Protein AF-0000000084585691 (afdb_homodimer)

pLDDT: mean 88.02, std 10.92, range [39.03, 95.69]

Organism: NCBI:txid361277

Nearest PDB structures (foldseek):
  3pm7-assembly1_B  TM=9.242E-01  e=4.529E-08  Enterococcus faecalis
  2ltd-assembly1_B  TM=8.942E-01  e=3.295E-07  Lactococcus lactis subsp. lactis Il1403
  3pm7-assembly1_A  TM=9.164E-01  e=8.164E-07  Enterococcus faecalis
  4g06-assembly1_B  TM=8.990E-01  e=9.145E-07  Streptococcus pneumoniae
  2ltt-assembly1_B  TM=8.249E-01  e=3.295E-07  Lactococcus lactis subsp. lactis Il1403

InterPro domains:
  IPR003173 Transcriptional coactivator p15 (PC4), C-terminal [PF02229] (19-66)
  IPR017154 PC4-like [PIRSF037246] (1-71)

Radius of gyration: 15.06 Å; Cα contacts (8 Å, |Δi|>4): 291; chains: 2; bounding box: 37×36×33 Å

Sequence (144 aa):
MAELSYEIVKELGVLSVSPKGWQKELNLISWNGREPKYDIRDWAPDHEKMGKGITLSAEEVSALRNLLQEQDMAELSYEIVKELGVLSVSPKGWQKELNLISWNGREPKYDIRDWAPDHEKMGKGITLSAEEVSALRNLLQEQD

Solvent-accessible surface area (backbone atoms only — not comparable to full-atom values): 7921 Å² total; per-residue (Å²): 125,85,74,86,42,74,41,80,75,40,83,70,44,74,38,46,72,44,95,89,43,31,33,30,29,39,28,29,34,16,56,68,82,41,78,64,28,39,27,42,34,31,25,37,74,77,66,76,41,76,56,66,35,40,76,36,50,75,66,30,49,51,40,44,52,53,49,55,56,62,72,100,124,85,75,86,42,73,42,82,76,41,82,70,45,74,40,46,71,45,96,89,42,31,31,29,30,38,28,28,33,16,57,68,81,40,80,64,28,40,28,42,32,31,24,35,72,77,66,76,42,76,55,67,36,40,78,35,50,75,66,30,48,51,40,43,51,54,48,55,56,63,74,98

Structure (mmCIF, N/CA/C/O backbone):
data_AF-0000000084585691-model_v1
#
loop_
_entity.id
_entity.type
_entity.pdbx_description
1 polymer 'Seryl-tRNA synthetase'
#
loop_
_atom_site.group_PDB
_atom_site.id
_atom_site.type_symbol
_atom_site.label_atom_id
_atom_site.label_alt_id
_atom_site.label_comp_id
_atom_site.label_asym_id
_atom_site.label_entity_id
_atom_site.label_seq_id
_atom_site.pdbx_PDB_ins_code
_atom_site.Cartn_x
_atom_site.Cartn_y
_atom_site.Cartn_z
_atom_site.occupancy
_atom_site.B_iso_or_equiv
_atom_site.auth_seq_id
_atom_site.auth_comp_id
_atom_site.auth_asym_id
_atom_site.auth_atom_id
_atom_site.pdbx_PDB_model_num
ATOM 1 N N . MET A 1 1 ? -6.855 20.297 -17.094 1 39.5 1 MET A N 1
ATOM 2 C CA . MET A 1 1 ? -6.285 19.156 -16.375 1 39.5 1 MET A CA 1
ATOM 3 C C . MET A 1 1 ? -7.234 18.656 -15.297 1 39.5 1 MET A C 1
ATOM 5 O O . MET A 1 1 ? -7.809 19.453 -14.555 1 39.5 1 MET A O 1
ATOM 9 N N . ALA A 1 2 ? -8.023 17.828 -15.352 1 47.38 2 ALA A N 1
ATOM 10 C CA . ALA A 1 2 ? -9.133 17.547 -14.445 1 47.38 2 ALA A CA 1
ATOM 11 C C . ALA A 1 2 ? -8.641 17.391 -13.008 1 47.38 2 ALA A C 1
ATOM 13 O O . ALA A 1 2 ? -7.59 16.781 -12.773 1 47.38 2 ALA A O 1
ATOM 14 N N . GLU A 1 3 ? -8.617 18.281 -12.094 1 58.53 3 GLU A N 1
ATOM 15 C CA . GLU A 1 3 ? -8.078 18.422 -10.742 1 58.53 3 GLU A CA 1
ATOM 16 C C . GLU A 1 3 ? -8.438 17.203 -9.875 1 58.53 3 GLU A C 1
ATOM 18 O O . GLU A 1 3 ? -9.617 16.891 -9.719 1 58.53 3 GLU A O 1
ATOM 23 N N . LEU A 1 4 ? -7.629 16.078 -9.945 1 67 4 LEU A N 1
ATOM 24 C CA . LEU A 1 4 ? -7.848 14.945 -9.055 1 67 4 LEU A CA 1
ATOM 25 C C . LEU A 1 4 ? -8.234 15.422 -7.66 1 67 4 LEU A C 1
ATOM 27 O O . LEU A 1 4 ? -7.492 16.172 -7.027 1 67 4 LEU A O 1
ATOM 31 N N . SER A 1 5 ? -9.555 15.383 -7.371 1 84.94 5 SER A N 1
ATOM 32 C CA . SER A 1 5 ? -10.055 15.773 -6.059 1 84.94 5 SER A CA 1
ATOM 33 C C . SER A 1 5 ? -10.094 14.586 -5.102 1 84.94 5 SER A C 1
ATOM 35 O O . SER A 1 5 ? -10.57 13.516 -5.461 1 84.94 5 SER A O 1
ATOM 37 N N . TYR A 1 6 ? -9.328 14.711 -4.051 1 87.12 6 TYR A N 1
ATOM 38 C CA . TYR A 1 6 ? -9.391 13.664 -3.039 1 87.12 6 TYR A CA 1
ATOM 39 C C . TYR A 1 6 ? -9.922 14.211 -1.719 1 87.12 6 TYR A C 1
ATOM 41 O O . TYR A 1 6 ? -9.695 15.383 -1.387 1 87.12 6 TYR A O 1
ATOM 49 N N . GLU A 1 7 ? -10.742 13.375 -1.065 1 89.81 7 GLU A N 1
ATOM 50 C CA . GLU A 1 7 ? -11.258 13.688 0.266 1 89.81 7 GLU A CA 1
ATOM 51 C C . GLU A 1 7 ? -10.945 12.562 1.25 1 89.81 7 GLU A C 1
ATOM 53 O O . GLU A 1 7 ? -11.281 11.398 1 1 89.81 7 GLU A O 1
ATOM 58 N N . ILE A 1 8 ? -10.266 12.945 2.273 1 90.31 8 ILE A N 1
ATOM 59 C CA . ILE A 1 8 ? -10.023 11.969 3.328 1 90.31 8 ILE A CA 1
ATOM 60 C C . ILE A 1 8 ? -11.289 11.789 4.164 1 90.31 8 ILE A C 1
ATOM 62 O O . ILE A 1 8 ? -11.695 12.703 4.887 1 90.31 8 ILE A O 1
ATOM 66 N N . VAL A 1 9 ? -11.844 10.641 4.086 1 92.69 9 VAL A N 1
ATOM 67 C CA . VAL A 1 9 ? -13.117 10.367 4.75 1 92.69 9 VAL A CA 1
ATOM 68 C C . VAL A 1 9 ? -12.859 9.945 6.195 1 92.69 9 VAL A C 1
ATOM 70 O 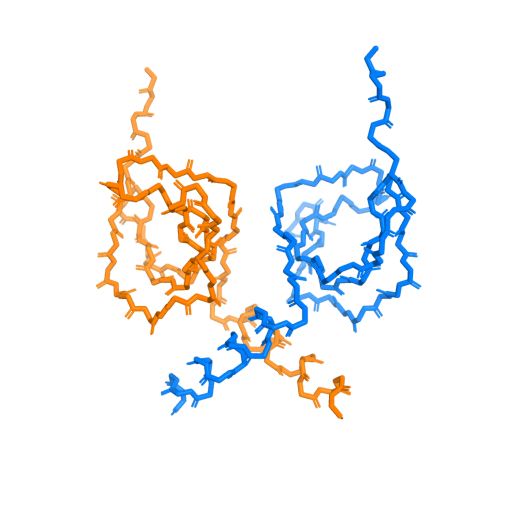O . VAL A 1 9 ? -13.594 10.336 7.105 1 92.69 9 VAL A O 1
ATOM 73 N N . LYS A 1 10 ? -11.891 9.078 6.367 1 93.31 10 LYS A N 1
ATOM 74 C CA . LYS A 1 10 ? -11.555 8.555 7.691 1 93.31 10 LYS A CA 1
ATOM 75 C C . LYS A 1 10 ? -10.062 8.273 7.809 1 93.31 10 LYS A C 1
ATOM 77 O O . LYS A 1 10 ? -9.477 7.617 6.941 1 93.31 10 LYS A O 1
ATOM 82 N N . GLU A 1 11 ? -9.469 8.812 8.906 1 92.44 11 GLU A N 1
ATOM 83 C CA . GLU A 1 11 ? -8.078 8.5 9.203 1 92.44 11 GLU A CA 1
ATOM 84 C C . GLU A 1 11 ? -7.957 7.277 10.102 1 92.44 11 GLU A C 1
ATOM 86 O O . GLU A 1 11 ? -8.352 7.32 11.273 1 92.44 11 GLU A O 1
ATOM 91 N N . LEU A 1 12 ? -7.438 6.285 9.516 1 92.62 12 LEU A N 1
ATOM 92 C CA . LEU A 1 12 ? -7.34 5.059 10.305 1 92.62 12 LEU A CA 1
ATOM 93 C C . LEU A 1 12 ? -6.102 5.086 11.195 1 92.62 12 LEU A C 1
ATOM 95 O O . LEU A 1 12 ? -6.164 4.688 12.359 1 92.62 12 LEU A O 1
ATOM 99 N N . GLY A 1 13 ? -4.961 5.531 10.594 1 94.06 13 GLY A N 1
ATOM 100 C CA . GLY A 1 13 ? -3.781 5.625 11.438 1 94.06 13 GLY A CA 1
ATOM 101 C C . GLY A 1 13 ? -2.506 5.891 10.664 1 94.06 13 GLY A C 1
ATOM 102 O O . GLY A 1 13 ? -2.504 5.844 9.43 1 94.06 13 GLY A O 1
ATOM 103 N N . VAL A 1 14 ? -1.474 6.246 11.461 1 94.44 14 VAL A N 1
ATOM 104 C CA . VAL A 1 14 ? -0.161 6.539 10.898 1 94.44 14 VAL A CA 1
ATOM 105 C C . VAL A 1 14 ? 0.729 5.301 10.984 1 94.44 14 VAL A C 1
ATOM 107 O O . VAL A 1 14 ? 0.832 4.676 12.039 1 94.44 14 VAL A O 1
ATOM 110 N N . LEU A 1 15 ? 1.274 4.949 9.852 1 95.44 15 LEU A N 1
ATOM 111 C CA . LEU A 1 15 ? 2.131 3.768 9.828 1 95.44 15 LEU A CA 1
ATOM 112 C C . LEU A 1 15 ? 3.564 4.129 10.203 1 95.44 15 LEU A C 1
ATOM 114 O O . LEU A 1 15 ? 4.242 3.361 10.891 1 95.44 15 LEU A O 1
ATOM 118 N N . SER A 1 16 ? 4.027 5.277 9.648 1 94.38 16 SER A N 1
ATOM 119 C CA . SER A 1 16 ? 5.391 5.707 9.938 1 94.38 16 SER A CA 1
ATOM 120 C C . SER A 1 16 ? 5.578 7.191 9.648 1 94.38 16 SER A C 1
ATOM 122 O O . SER A 1 16 ? 4.777 7.793 8.93 1 94.38 16 SER A O 1
ATOM 124 N N . VAL A 1 17 ? 6.59 7.75 10.281 1 93.38 17 VAL A N 1
ATOM 125 C CA . VAL A 1 17 ? 6.957 9.148 10.07 1 93.38 17 VAL A CA 1
ATOM 126 C C . VAL A 1 17 ? 8.43 9.234 9.664 1 93.38 17 VAL A C 1
ATOM 128 O O . VAL A 1 17 ? 9.305 8.719 10.359 1 93.38 17 VAL A O 1
ATOM 131 N N . SER A 1 18 ? 8.625 9.812 8.492 1 89.75 18 SER A N 1
ATOM 132 C CA . SER A 1 18 ? 9.992 9.938 8.008 1 89.75 18 SER A CA 1
ATOM 133 C C . SER A 1 18 ? 10.719 11.094 8.688 1 89.75 18 SER A C 1
ATOM 135 O O . SER A 1 18 ? 10.086 11.969 9.281 1 89.75 18 SER A O 1
ATOM 137 N N . PRO A 1 19 ? 12 11 8.562 1 90.5 19 PRO A N 1
ATOM 138 C CA . PRO A 1 19 ? 12.766 12.094 9.164 1 90.5 19 PRO A CA 1
ATOM 139 C C . PRO A 1 19 ? 12.43 13.453 8.562 1 90.5 19 PRO A C 1
ATOM 141 O O . PRO A 1 19 ? 12.586 14.484 9.227 1 90.5 19 PRO A O 1
ATOM 144 N N . LYS A 1 20 ? 11.961 13.562 7.344 1 87.94 20 LYS A N 1
ATOM 145 C CA . LYS A 1 20 ? 11.617 14.805 6.664 1 87.94 20 LYS A CA 1
ATOM 146 C C . LYS A 1 20 ? 10.227 15.273 7.055 1 87.94 20 LYS A C 1
ATOM 148 O O . LYS A 1 20 ? 9.773 16.328 6.605 1 87.94 20 LYS A O 1
ATOM 153 N N . GLY A 1 21 ? 9.617 14.5 7.902 1 90.62 21 GLY A N 1
ATOM 154 C CA . GLY A 1 21 ? 8.297 14.875 8.391 1 90.62 21 GLY A CA 1
ATOM 155 C C . GLY A 1 21 ? 7.164 14.234 7.617 1 90.62 21 GLY A C 1
ATOM 156 O O . GLY A 1 21 ? 5.992 14.516 7.871 1 90.62 21 GLY A O 1
ATOM 157 N N . TRP A 1 22 ? 7.504 13.445 6.68 1 92.12 22 TRP A N 1
ATOM 158 C CA . TRP A 1 22 ? 6.477 12.758 5.906 1 92.12 22 TRP A CA 1
ATOM 159 C C . TRP A 1 22 ? 5.867 11.609 6.707 1 92.12 22 TRP A C 1
ATOM 161 O O . TRP A 1 22 ? 6.582 10.875 7.395 1 92.12 22 TRP A O 1
ATOM 171 N N . GLN A 1 23 ? 4.516 11.602 6.562 1 93.44 23 GLN A N 1
ATOM 172 C CA . GLN A 1 23 ? 3.812 10.539 7.285 1 93.44 23 GLN A CA 1
ATOM 173 C C . GLN A 1 23 ? 3.182 9.547 6.316 1 93.44 23 GLN A C 1
ATOM 175 O O . GLN A 1 23 ? 2.52 9.938 5.355 1 93.44 23 GLN A O 1
ATOM 180 N N . LYS A 1 24 ? 3.553 8.328 6.52 1 94.44 24 LYS A N 1
ATOM 181 C CA . LYS A 1 24 ? 2.818 7.27 5.828 1 94.44 24 LYS A CA 1
ATOM 182 C C . LYS A 1 24 ? 1.573 6.863 6.613 1 94.44 24 LYS A C 1
ATOM 184 O O . LYS A 1 24 ? 1.67 6.461 7.777 1 94.44 24 LYS A O 1
ATOM 189 N N . GLU A 1 25 ? 0.43 6.949 5.906 1 95.5 25 GLU A N 1
ATOM 190 C CA . GLU A 1 25 ? -0.81 6.77 6.656 1 95.5 25 GLU A CA 1
ATOM 191 C C . GLU A 1 25 ? -1.748 5.797 5.945 1 95.5 25 GLU A C 1
ATOM 193 O O . GLU A 1 25 ? -1.679 5.641 4.727 1 95.5 25 GLU A O 1
ATOM 198 N N . LEU A 1 26 ? -2.512 5.137 6.691 1 95.69 26 LEU A N 1
ATOM 199 C CA . LEU A 1 26 ? -3.668 4.395 6.207 1 95.69 26 LEU A CA 1
ATOM 200 C C . LEU A 1 26 ? -4.957 5.176 6.438 1 95.69 26 LEU A C 1
ATOM 202 O O . LEU A 1 26 ? -5.266 5.551 7.57 1 95.69 26 LEU A O 1
ATOM 206 N N . ASN A 1 27 ? -5.625 5.543 5.336 1 94.81 27 ASN A N 1
ATOM 207 C CA . ASN A 1 27 ? -6.867 6.309 5.43 1 94.81 27 ASN A CA 1
ATOM 208 C C . ASN A 1 27 ? -7.922 5.781 4.461 1 94.81 27 ASN A C 1
ATOM 210 O O . ASN A 1 27 ? -7.605 5.027 3.539 1 94.81 27 ASN A O 1
ATOM 214 N N . LEU A 1 28 ? -9.117 6.121 4.805 1 94.5 28 LEU A N 1
ATOM 215 C CA . LEU A 1 28 ? -10.188 5.969 3.822 1 94.5 28 LEU A CA 1
ATOM 216 C C . LEU A 1 28 ? -10.344 7.242 2.994 1 94.5 28 LEU A C 1
ATOM 218 O O . LEU A 1 28 ? -10.664 8.305 3.533 1 94.5 28 LEU A O 1
ATOM 222 N N . ILE A 1 29 ? -10.031 7.141 1.717 1 92.44 29 ILE A N 1
ATOM 223 C CA . ILE A 1 29 ? -10.008 8.336 0.88 1 92.44 29 ILE A CA 1
ATOM 224 C C . ILE A 1 29 ? -10.992 8.172 -0.279 1 92.44 29 ILE A C 1
ATOM 226 O O . ILE A 1 29 ? -11.062 7.105 -0.891 1 92.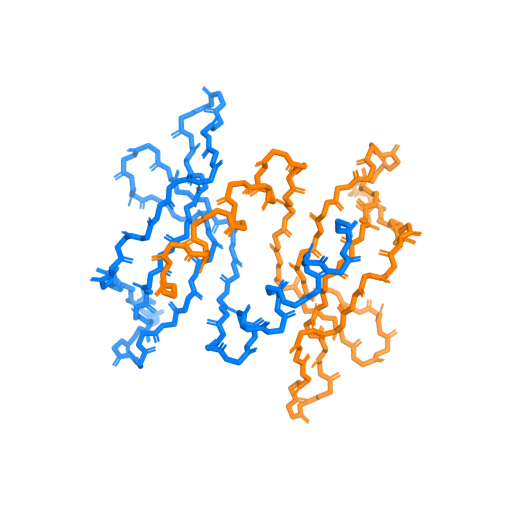44 29 ILE A O 1
ATOM 230 N N . SER A 1 30 ? -11.75 9.195 -0.485 1 93.5 30 SER A N 1
ATOM 231 C CA . SER A 1 30 ? -12.625 9.273 -1.654 1 93.5 30 SER A CA 1
ATOM 232 C C . SER A 1 30 ? -11.969 10.07 -2.775 1 93.5 30 SER A C 1
ATOM 234 O O . SER A 1 30 ? -11.625 11.242 -2.592 1 93.5 30 SER A O 1
ATOM 236 N N . TRP A 1 31 ? -11.781 9.398 -3.939 1 89.12 31 TRP A N 1
ATOM 237 C CA . TRP A 1 31 ? -11.164 10.023 -5.102 1 89.12 31 TRP A CA 1
ATOM 238 C C . TRP A 1 31 ? -12.219 10.469 -6.109 1 89.12 31 TRP A C 1
ATOM 240 O O . TRP A 1 31 ? -12.984 9.641 -6.621 1 89.12 31 TRP A O 1
ATOM 250 N N . ASN A 1 32 ? -12.242 11.781 -6.383 1 90.81 32 ASN A N 1
ATOM 251 C CA . ASN A 1 32 ? -13.172 12.344 -7.352 1 90.81 32 ASN A CA 1
ATOM 252 C C . ASN A 1 32 ? -14.617 12.047 -6.973 1 90.81 32 ASN A C 1
ATOM 254 O O . ASN A 1 32 ? -15.445 11.75 -7.836 1 90.81 32 ASN A O 1
ATOM 258 N N . GLY A 1 33 ? -14.836 12.039 -5.66 1 88.88 33 GLY A N 1
ATOM 259 C CA . GLY A 1 33 ? -16.188 11.859 -5.168 1 88.88 33 GLY A CA 1
ATOM 260 C C . GLY A 1 33 ? -16.688 10.422 -5.273 1 88.88 33 GLY A C 1
ATOM 261 O O . GLY A 1 33 ? -17.891 10.172 -5.219 1 88.88 33 GLY A O 1
ATOM 262 N N . ARG A 1 34 ? -15.781 9.508 -5.52 1 90.31 34 ARG A N 1
ATOM 263 C CA . ARG A 1 34 ? -16.141 8.102 -5.629 1 90.31 34 ARG A CA 1
ATOM 264 C C . ARG A 1 34 ? -16.188 7.434 -4.254 1 90.31 34 ARG A C 1
ATOM 266 O O . ARG A 1 34 ? -16.047 8.109 -3.232 1 90.31 34 ARG A O 1
ATOM 273 N N . GLU A 1 35 ? -16.625 6.266 -4.281 1 92.69 35 GLU A N 1
ATOM 274 C CA . GLU A 1 35 ? -16.703 5.52 -3.031 1 92.69 35 GLU A CA 1
ATOM 275 C C . GLU A 1 35 ? -15.352 5.477 -2.332 1 92.69 35 GLU A C 1
ATOM 277 O O . GLU A 1 35 ? -14.328 5.211 -2.967 1 92.69 35 GLU A O 1
ATOM 282 N N . PRO A 1 36 ? -15.367 5.82 -1.033 1 94 36 PRO A N 1
ATOM 283 C CA . PRO A 1 36 ? -14.102 5.793 -0.291 1 94 36 PRO A CA 1
ATOM 284 C C . PRO A 1 36 ? -13.438 4.418 -0.3 1 94 36 PRO A C 1
ATOM 286 O O . PRO A 1 36 ? -14.125 3.396 -0.238 1 94 36 PRO A O 1
ATOM 289 N N . LYS A 1 37 ? -12.141 4.414 -0.476 1 94.12 37 LYS A N 1
ATOM 290 C CA . LYS A 1 37 ? -11.336 3.201 -0.437 1 94.12 37 LYS A CA 1
ATOM 291 C C . LYS A 1 37 ? -10.18 3.34 0.556 1 94.12 37 LYS A C 1
ATOM 293 O O . LYS A 1 37 ? -9.844 4.449 0.975 1 94.12 37 LYS A O 1
ATOM 298 N N . TYR A 1 38 ? -9.711 2.223 0.879 1 95.44 38 TYR A N 1
ATOM 299 C CA . TYR A 1 38 ? -8.516 2.254 1.714 1 95.44 38 TYR A CA 1
ATOM 300 C C . TYR A 1 38 ? -7.316 2.766 0.928 1 95.44 38 TYR A C 1
ATOM 302 O O . TYR A 1 38 ? -7.141 2.422 -0.243 1 95.44 38 TYR A O 1
ATOM 310 N N . ASP A 1 39 ? -6.598 3.635 1.583 1 95 39 ASP A N 1
ATOM 311 C CA . ASP A 1 39 ? -5.449 4.242 0.916 1 95 39 ASP A CA 1
ATOM 312 C C . ASP A 1 39 ? -4.234 4.277 1.838 1 95 39 ASP A C 1
ATOM 314 O O . ASP A 1 39 ? -4.348 4.629 3.014 1 95 39 ASP A O 1
ATOM 318 N N . ILE A 1 40 ? -3.217 3.703 1.359 1 95.31 40 ILE A N 1
ATOM 319 C CA . ILE A 1 40 ? -1.936 3.838 2.047 1 95.31 40 ILE A CA 1
ATOM 320 C C . ILE A 1 40 ? -1.03 4.789 1.269 1 95.31 40 ILE A C 1
ATOM 322 O O . ILE A 1 40 ? -0.721 4.547 0.099 1 95.31 40 ILE A O 1
ATOM 326 N N . ARG A 1 41 ? -0.591 5.914 1.946 1 94.25 41 ARG A N 1
ATOM 327 C CA . ARG A 1 41 ? 0.117 6.938 1.18 1 94.25 41 ARG A CA 1
ATOM 328 C C . ARG A 1 41 ? 0.994 7.793 2.088 1 94.25 41 ARG A C 1
ATOM 330 O O . ARG A 1 41 ? 0.699 7.953 3.273 1 94.25 41 ARG A O 1
ATOM 337 N N . ASP A 1 42 ? 2.059 8.289 1.457 1 93.38 42 ASP A N 1
ATOM 338 C CA . ASP A 1 42 ? 2.916 9.242 2.152 1 93.38 42 ASP A CA 1
ATOM 339 C C . ASP A 1 42 ? 2.348 10.656 2.061 1 93.38 42 ASP A C 1
ATOM 341 O O . ASP A 1 42 ? 1.995 11.125 0.975 1 93.38 42 ASP A O 1
ATOM 345 N N . TRP A 1 43 ? 2.281 11.219 3.166 1 92 43 TRP A N 1
ATOM 346 C CA . TRP A 1 43 ? 1.771 12.586 3.242 1 92 43 TRP A CA 1
ATOM 347 C C . TRP A 1 43 ? 2.836 13.531 3.777 1 92 43 TRP A C 1
ATOM 349 O O . TRP A 1 43 ? 3.562 13.195 4.715 1 92 43 TRP A O 1
ATOM 359 N N . ALA A 1 44 ? 2.844 14.656 3.154 1 90.12 44 ALA A N 1
ATOM 360 C CA . ALA A 1 44 ? 3.756 15.688 3.648 1 90.12 44 ALA A CA 1
ATOM 361 C C . ALA A 1 44 ? 3.281 16.25 4.988 1 90.12 44 ALA A C 1
ATOM 363 O O . ALA A 1 44 ? 2.105 16.125 5.34 1 90.12 44 ALA A O 1
ATOM 364 N N . PRO A 1 45 ? 4.254 16.703 5.836 1 84.56 45 PRO A N 1
ATOM 365 C CA . PRO A 1 45 ? 3.916 17.219 7.168 1 84.56 45 PRO A CA 1
ATOM 366 C C . PRO A 1 45 ? 2.74 18.188 7.148 1 84.56 45 PRO A C 1
ATOM 368 O O . PRO A 1 45 ? 1.963 18.25 8.102 1 84.56 45 PRO A O 1
ATOM 371 N N . ASP A 1 46 ? 2.482 18.922 6.141 1 79.19 46 ASP A N 1
ATOM 372 C CA . ASP A 1 46 ? 1.357 19.859 6.094 1 79.19 46 ASP A CA 1
ATOM 373 C C . ASP A 1 46 ? 0.208 19.281 5.266 1 79.19 46 ASP A C 1
ATOM 375 O O . ASP A 1 46 ? -0.781 19.969 5.008 1 79.19 46 ASP A O 1
ATOM 379 N N . HIS A 1 47 ? 0.217 17.969 5.113 1 73.62 47 HIS A N 1
ATOM 380 C CA . HIS A 1 47 ? -0.774 17.25 4.316 1 73.62 47 HIS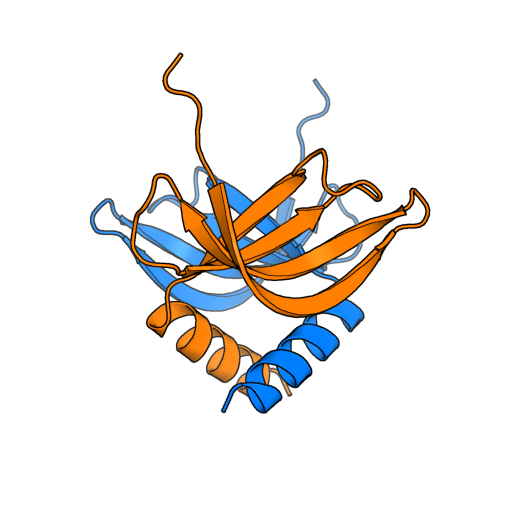 A CA 1
ATOM 381 C C . HIS A 1 47 ? -1.073 17.984 3.018 1 73.62 47 HIS A C 1
ATOM 383 O O . HIS A 1 47 ? -2.156 17.828 2.447 1 73.62 47 HIS A O 1
ATOM 389 N N . GLU A 1 48 ? -0.115 18.766 2.664 1 75.62 48 GLU A N 1
ATOM 390 C CA . GLU A 1 48 ? -0.331 19.562 1.455 1 75.62 48 GLU A CA 1
ATOM 391 C C . GLU A 1 48 ? -0.003 18.75 0.202 1 75.62 48 GLU A C 1
ATOM 393 O O . GLU A 1 48 ? -0.539 19.031 -0.875 1 75.62 48 GLU A O 1
ATOM 398 N N . LYS A 1 49 ? 0.856 17.812 0.449 1 82.25 49 LYS A N 1
ATOM 399 C CA . LYS A 1 49 ? 1.291 17.031 -0.706 1 82.25 49 LYS A CA 1
ATOM 400 C C . LYS A 1 49 ? 1.148 15.531 -0.443 1 82.25 49 LYS A C 1
ATOM 402 O O . LYS A 1 49 ? 1.259 15.086 0.7 1 82.25 49 LYS A O 1
ATOM 407 N N . MET A 1 50 ? 0.733 14.898 -1.509 1 85.56 50 MET A N 1
ATOM 408 C CA . MET A 1 50 ? 0.653 13.445 -1.421 1 85.56 50 MET A CA 1
ATOM 409 C C . MET A 1 50 ? 1.765 12.789 -2.232 1 85.56 50 MET A C 1
ATOM 411 O O . MET A 1 50 ? 2.082 13.242 -3.336 1 85.56 50 MET A O 1
ATOM 415 N N . GLY A 1 51 ? 2.369 11.969 -1.492 1 87 51 GLY A N 1
ATOM 416 C CA . GLY A 1 51 ? 3.387 11.203 -2.191 1 87 51 GLY A CA 1
ATOM 417 C C . GLY A 1 51 ? 2.85 9.93 -2.826 1 87 51 GLY A C 1
ATOM 418 O O . GLY A 1 51 ? 1.694 9.883 -3.254 1 87 51 GLY A O 1
ATOM 419 N N . LYS A 1 52 ? 3.73 9.008 -3.027 1 84.12 52 LYS A N 1
ATOM 420 C CA . LYS A 1 52 ? 3.34 7.734 -3.623 1 84.12 52 LYS A CA 1
ATOM 421 C C . LYS A 1 52 ? 2.465 6.93 -2.668 1 84.12 52 LYS A C 1
ATOM 423 O O . LYS A 1 52 ? 2.656 6.977 -1.452 1 84.12 52 LYS A O 1
ATOM 428 N N . GLY A 1 53 ? 1.497 6.285 -3.236 1 92.38 53 GLY A N 1
ATOM 429 C CA . GLY A 1 53 ? 0.614 5.453 -2.432 1 92.38 53 GLY A CA 1
ATOM 430 C C . GLY A 1 53 ? -0.183 4.461 -3.254 1 92.38 53 GLY A C 1
ATOM 431 O O . GLY A 1 53 ? 0.046 4.316 -4.457 1 92.38 53 GLY A O 1
ATOM 432 N N . ILE A 1 54 ? -0.991 3.764 -2.523 1 93.06 54 ILE A N 1
ATOM 433 C CA . ILE A 1 54 ? -1.823 2.768 -3.189 1 93.06 54 ILE A CA 1
ATOM 434 C C . ILE A 1 54 ? -3.221 2.77 -2.574 1 93.06 54 ILE A C 1
ATOM 436 O O . ILE A 1 54 ? -3.383 3.055 -1.386 1 93.06 54 ILE A O 1
ATOM 440 N N . THR A 1 55 ? -4.129 2.586 -3.418 1 93.62 55 THR A N 1
ATOM 441 C CA . THR A 1 55 ? -5.512 2.438 -2.977 1 93.62 55 THR A CA 1
ATOM 442 C C . THR A 1 55 ? -5.91 0.965 -2.936 1 93.62 55 THR A C 1
ATOM 444 O O . THR A 1 55 ? -5.547 0.193 -3.826 1 93.62 55 THR A O 1
ATOM 447 N N . LEU A 1 56 ? -6.57 0.585 -1.921 1 94.44 56 LEU A N 1
ATOM 448 C CA . LEU A 1 56 ? -7 -0.797 -1.743 1 94.44 56 LEU A CA 1
ATOM 449 C C . LEU A 1 56 ? -8.5 -0.87 -1.488 1 94.44 56 LEU A C 1
ATOM 451 O O . LEU A 1 56 ? -9.055 -0.042 -0.76 1 94.44 56 LEU A O 1
ATOM 455 N N . SER A 1 57 ? -9.109 -1.82 -2.166 1 92.94 57 SER A N 1
ATOM 456 C CA . SER A 1 57 ? -10.508 -2.1 -1.87 1 92.94 57 SER A CA 1
ATOM 457 C C . SER A 1 57 ? -10.656 -2.895 -0.577 1 92.94 57 SER A C 1
ATOM 459 O O . SER A 1 57 ? -9.664 -3.377 -0.024 1 92.94 57 SER A O 1
ATOM 461 N N . ALA A 1 58 ? -11.914 -2.994 -0.082 1 91.5 58 ALA A N 1
ATOM 462 C CA . ALA A 1 58 ? -12.18 -3.783 1.118 1 91.5 58 ALA A CA 1
ATOM 463 C C . ALA A 1 58 ? -11.719 -5.227 0.937 1 91.5 58 ALA A C 1
ATOM 465 O O . ALA A 1 58 ? -11.195 -5.844 1.868 1 91.5 58 ALA A O 1
ATOM 466 N N . GLU A 1 59 ? -11.93 -5.734 -0.242 1 93 59 GLU A N 1
ATOM 467 C CA . GLU A 1 59 ? -11.516 -7.102 -0.548 1 93 59 GLU A CA 1
ATOM 468 C C . GLU A 1 59 ? -10 -7.238 -0.508 1 93 59 GLU A C 1
ATOM 470 O O . GLU A 1 59 ? -9.477 -8.219 0.022 1 93 59 GLU A O 1
ATOM 475 N N . GLU A 1 60 ? -9.367 -6.301 -1.006 1 94.88 60 GLU A N 1
ATOM 476 C CA . GLU A 1 60 ? -7.902 -6.316 -1.031 1 94.88 60 GLU A CA 1
ATOM 477 C C . GLU A 1 60 ? -7.328 -6.215 0.378 1 94.88 60 GLU A C 1
ATOM 479 O O . GLU A 1 60 ? -6.328 -6.867 0.693 1 94.88 60 GLU A O 1
ATOM 484 N N . VAL A 1 61 ? -7.93 -5.398 1.179 1 93.19 61 VAL A N 1
ATOM 485 C CA . VAL A 1 61 ? -7.488 -5.238 2.561 1 93.19 61 VAL A CA 1
ATOM 486 C C . VAL A 1 61 ? -7.652 -6.559 3.311 1 93.19 61 VAL A C 1
ATOM 488 O O . VAL A 1 61 ? -6.785 -6.953 4.09 1 93.19 61 VAL A O 1
ATOM 491 N N . SER A 1 62 ? -8.773 -7.129 3.043 1 92.56 62 SER A N 1
ATOM 492 C CA . SER A 1 62 ? -9.008 -8.43 3.67 1 92.56 62 SER A CA 1
ATOM 493 C C . SER A 1 62 ? -7.945 -9.438 3.258 1 92.56 62 SER A C 1
ATOM 495 O O . SER A 1 62 ? -7.418 -10.172 4.098 1 92.56 62 SER A O 1
ATOM 497 N N . ALA A 1 63 ? -7.66 -9.477 1.979 1 93.62 63 ALA A N 1
ATOM 498 C CA . ALA A 1 63 ? -6.621 -10.367 1.471 1 93.62 63 ALA A CA 1
ATOM 499 C C . ALA A 1 63 ? -5.266 -10.039 2.088 1 93.62 63 ALA A C 1
ATOM 501 O O . ALA A 1 63 ? -4.5 -10.938 2.436 1 93.62 63 ALA A O 1
ATOM 502 N N . LEU A 1 64 ? -5.043 -8.766 2.189 1 93.69 64 LEU A N 1
ATOM 503 C CA . LEU A 1 64 ? -3.795 -8.305 2.791 1 93.69 64 LEU A CA 1
ATOM 504 C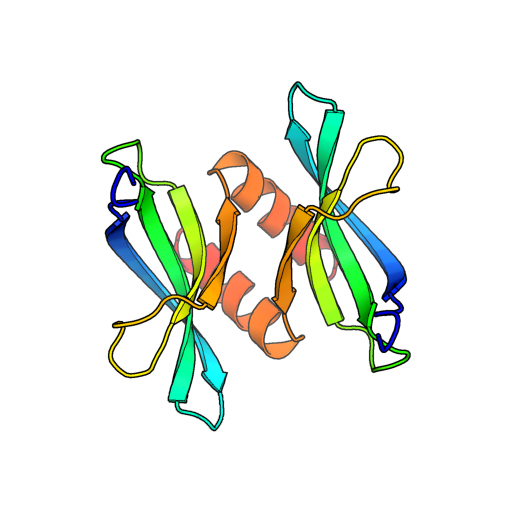 C . LEU A 1 64 ? -3.68 -8.781 4.234 1 93.69 64 LEU A C 1
ATOM 506 O O . LEU A 1 64 ? -2.637 -9.297 4.645 1 93.69 64 LEU A O 1
ATOM 510 N N . ARG A 1 65 ? -4.68 -8.602 4.961 1 90.5 65 ARG A N 1
ATOM 511 C CA . ARG A 1 65 ? -4.711 -9.047 6.348 1 90.5 65 ARG A CA 1
ATOM 512 C C . ARG A 1 65 ? -4.406 -10.539 6.449 1 90.5 65 ARG A C 1
ATOM 514 O O . ARG A 1 65 ? -3.611 -10.961 7.289 1 90.5 65 ARG A O 1
ATOM 521 N N . ASN A 1 66 ? -5.047 -11.289 5.602 1 91.69 66 ASN A N 1
ATOM 522 C CA . ASN A 1 66 ? -4.852 -12.734 5.602 1 91.69 66 ASN A CA 1
ATOM 523 C C . ASN A 1 66 ? -3.404 -13.102 5.293 1 91.69 66 ASN A C 1
ATOM 525 O O . ASN A 1 66 ? -2.836 -13.992 5.934 1 91.69 66 ASN A O 1
ATOM 529 N N . LEU A 1 67 ? -2.906 -12.414 4.301 1 92.06 67 LEU A N 1
ATOM 530 C CA . LEU A 1 67 ? -1.532 -12.695 3.9 1 92.06 67 LEU A CA 1
ATOM 531 C C . LEU A 1 67 ? -0.555 -12.336 5.016 1 92.06 67 LEU A C 1
ATOM 533 O O . LEU A 1 67 ? 0.426 -13.047 5.242 1 92.06 67 LEU A O 1
ATOM 537 N N . LEU A 1 68 ? -0.821 -11.211 5.676 1 88.75 68 LEU A N 1
ATOM 538 C CA . LEU A 1 68 ? 0.059 -10.758 6.742 1 88.75 68 LEU A CA 1
ATOM 539 C C . LEU A 1 68 ? -0.028 -11.68 7.953 1 88.75 68 LEU A C 1
ATOM 541 O O . LEU A 1 68 ? 0.949 -11.844 8.688 1 88.75 68 LEU A O 1
ATOM 545 N N . GLN A 1 69 ? -1.18 -12.188 8.164 1 85.69 69 GLN A N 1
ATOM 546 C CA . GLN A 1 69 ? -1.37 -13.117 9.273 1 85.69 69 GLN A CA 1
ATOM 547 C C . GLN A 1 69 ? -0.644 -14.438 9.016 1 85.69 69 GLN A C 1
ATOM 549 O O . GLN A 1 69 ? -0.217 -15.109 9.953 1 85.69 69 GLN A O 1
ATOM 554 N N . GLU A 1 70 ? -0.589 -14.688 7.684 1 81.88 70 GLU A N 1
ATOM 555 C CA . GLU A 1 70 ? 0.066 -15.938 7.312 1 81.88 70 GLU A CA 1
ATOM 556 C C . GLU A 1 70 ? 1.582 -15.828 7.441 1 81.88 70 GLU A C 1
ATOM 558 O O . GLU A 1 70 ? 2.281 -16.844 7.516 1 81.88 70 GLU A O 1
ATOM 563 N N . GLN A 1 71 ? 2.066 -14.602 7.285 1 71.38 71 GLN A N 1
ATOM 564 C CA . GLN A 1 71 ? 3.508 -14.422 7.414 1 71.38 71 GLN A CA 1
ATOM 565 C C . GLN A 1 71 ? 3.947 -14.547 8.875 1 71.38 71 GLN A C 1
ATOM 567 O O . GLN A 1 71 ? 5.121 -14.781 9.156 1 71.38 71 GLN A O 1
ATOM 572 N N . ASP A 1 72 ? 3.064 -14.242 9.898 1 57.44 72 ASP A N 1
ATOM 573 C CA . ASP A 1 72 ? 3.389 -14.516 11.297 1 57.44 72 ASP A CA 1
ATOM 574 C C . ASP A 1 72 ? 3.359 -16.016 11.578 1 57.44 72 ASP A C 1
ATOM 576 O O . ASP A 1 72 ? 2.541 -16.75 11.016 1 57.44 72 ASP A O 1
ATOM 580 N N . MET B 1 1 ? 20.703 7.203 -16.922 1 39.03 1 MET B N 1
ATOM 581 C CA . MET B 1 1 ? 19.484 7.074 -16.109 1 39.03 1 MET B CA 1
ATOM 582 C C . MET B 1 1 ? 19.609 5.914 -15.133 1 39.03 1 MET B C 1
ATOM 584 O O . MET B 1 1 ? 20.047 4.824 -15.508 1 39.03 1 MET B O 1
ATOM 588 N N . ALA B 1 2 ? 19.984 6.008 -13.984 1 46.38 2 ALA B N 1
ATOM 589 C CA . ALA B 1 2 ? 20.375 4.906 -13.109 1 46.38 2 ALA B CA 1
ATOM 590 C C . ALA B 1 2 ? 19.312 3.811 -13.086 1 46.38 2 ALA B C 1
ATOM 592 O O . ALA B 1 2 ? 18.125 4.098 -12.992 1 46.38 2 ALA B O 1
ATOM 593 N N . GLU B 1 3 ? 19.266 2.783 -13.789 1 57.34 3 GLU B N 1
ATOM 594 C CA . GLU B 1 3 ? 18.297 1.718 -14.039 1 57.34 3 GLU B CA 1
ATOM 595 C C . GLU B 1 3 ? 17.797 1.111 -12.734 1 57.34 3 GLU B C 1
ATOM 597 O O . GLU B 1 3 ? 18.578 0.625 -11.922 1 57.34 3 GLU B O 1
ATOM 602 N N . LEU B 1 4 ? 16.703 1.696 -12.109 1 67.62 4 LEU B N 1
ATOM 603 C CA . LEU B 1 4 ? 16.094 1.118 -10.914 1 67.62 4 LEU B CA 1
ATOM 604 C C . LEU B 1 4 ? 15.977 -0.396 -11.047 1 67.62 4 LEU B C 1
ATOM 606 O O . LEU B 1 4 ? 15.352 -0.894 -11.984 1 67.62 4 LEU B O 1
ATOM 610 N N . SER B 1 5 ? 16.906 -1.105 -10.383 1 84.69 5 SER B N 1
ATOM 611 C CA . SER B 1 5 ? 16.891 -2.564 -10.391 1 84.69 5 SER B CA 1
ATOM 612 C C . SER B 1 5 ? 16.094 -3.119 -9.211 1 84.69 5 SER B C 1
ATOM 614 O O . SER B 1 5 ? 16.281 -2.686 -8.07 1 84.69 5 SER B O 1
ATOM 616 N N . TYR B 1 6 ? 15.07 -3.811 -9.562 1 86.62 6 TYR B N 1
ATOM 617 C CA . TYR B 1 6 ? 14.32 -4.457 -8.492 1 86.62 6 TYR B CA 1
ATOM 618 C C . TYR B 1 6 ? 14.375 -5.973 -8.625 1 86.62 6 TYR B C 1
ATOM 620 O O . TYR B 1 6 ? 14.445 -6.504 -9.734 1 86.62 6 TYR B O 1
ATOM 628 N N . GLU B 1 7 ? 14.5 -6.629 -7.449 1 89.88 7 GLU B N 1
ATOM 629 C CA . GLU B 1 7 ? 14.461 -8.086 -7.367 1 89.88 7 GLU B CA 1
ATOM 630 C C . GLU B 1 7 ? 13.383 -8.555 -6.395 1 89.88 7 GLU B C 1
ATOM 632 O O . GLU B 1 7 ? 13.352 -8.133 -5.238 1 89.88 7 GLU B O 1
ATOM 637 N N . ILE B 1 8 ? 12.508 -9.328 -6.938 1 90.44 8 ILE B N 1
ATOM 638 C CA . ILE B 1 8 ? 11.508 -9.922 -6.059 1 90.44 8 ILE B CA 1
ATOM 639 C C . ILE B 1 8 ? 12.133 -11.07 -5.27 1 90.44 8 ILE B C 1
ATOM 641 O O . ILE B 1 8 ? 12.469 -12.109 -5.844 1 90.44 8 ILE B O 1
ATOM 645 N N . VAL B 1 9 ? 12.227 -10.883 -3.992 1 92.81 9 VAL B N 1
ATOM 646 C CA . VAL B 1 9 ? 12.898 -11.852 -3.129 1 92.81 9 VAL B CA 1
ATOM 647 C C . VAL B 1 9 ? 11.914 -12.938 -2.715 1 92.81 9 VAL B C 1
ATOM 649 O O . VAL B 1 9 ? 12.266 -14.117 -2.652 1 92.81 9 VAL B O 1
ATOM 652 N N . LYS B 1 10 ? 10.727 -12.523 -2.352 1 93.31 10 LYS B N 1
ATOM 653 C CA . LYS B 1 10 ? 9.703 -13.453 -1.896 1 93.31 10 LYS B CA 1
ATOM 654 C C . LYS B 1 10 ? 8.305 -12.953 -2.266 1 93.31 10 LYS B C 1
ATOM 656 O O . LYS B 1 10 ? 7.969 -11.797 -2.018 1 93.31 10 LYS B O 1
ATOM 661 N N . GLU B 1 11 ? 7.531 -13.875 -2.896 1 92.56 11 GLU B N 1
ATOM 662 C CA . GLU B 1 11 ? 6.137 -13.57 -3.193 1 92.56 11 GLU B CA 1
ATOM 663 C C . GLU B 1 11 ? 5.219 -14.008 -2.057 1 92.56 11 GLU B C 1
ATOM 665 O O . GLU B 1 11 ? 5.059 -15.203 -1.809 1 92.56 11 GLU B O 1
ATOM 670 N N . LEU B 1 12 ? 4.688 -13.016 -1.448 1 92.75 12 LEU B N 1
ATOM 671 C CA . LEU B 1 12 ? 3.832 -13.359 -0.315 1 92.75 12 LEU B CA 1
ATOM 672 C C . LEU B 1 12 ? 2.428 -13.727 -0.783 1 92.75 12 LEU B C 1
ATOM 674 O O . LEU B 1 12 ? 1.83 -14.68 -0.277 1 92.75 12 LEU B O 1
ATOM 678 N N . GLY B 1 13 ? 1.907 -12.922 -1.737 1 94.19 13 GLY B N 1
ATOM 679 C CA . GLY B 1 13 ? 0.598 -13.297 -2.248 1 94.19 13 GLY B CA 1
ATOM 680 C C . GLY B 1 13 ? -0.031 -12.227 -3.117 1 94.19 13 GLY B C 1
ATOM 681 O O . GLY B 1 13 ? 0.482 -11.109 -3.201 1 94.19 13 GLY B O 1
ATOM 682 N N . VAL B 1 14 ? -1.104 -12.672 -3.809 1 94.56 14 VAL B N 1
ATOM 683 C CA . VAL B 1 14 ? -1.848 -11.781 -4.695 1 94.56 14 VAL B CA 1
ATOM 684 C C . VAL B 1 14 ? -3.061 -11.211 -3.961 1 94.56 14 VAL B C 1
ATOM 686 O O . VAL B 1 14 ? -3.824 -11.961 -3.344 1 94.56 14 VAL B O 1
ATOM 689 N N . LEU B 1 15 ? -3.148 -9.914 -3.984 1 95.5 15 LEU B N 1
ATOM 690 C CA . LEU B 1 15 ? -4.266 -9.273 -3.297 1 95.5 15 LEU B CA 1
ATOM 691 C C . LEU B 1 15 ? -5.492 -9.203 -4.199 1 95.5 15 LEU B C 1
ATOM 693 O O . LEU B 1 15 ? -6.621 -9.383 -3.736 1 95.5 15 LEU B O 1
ATOM 697 N N . SER B 1 16 ? -5.234 -8.844 -5.492 1 94.5 16 SER B N 1
ATOM 698 C CA . SER B 1 16 ? -6.344 -8.742 -6.434 1 94.5 16 SER B CA 1
ATOM 699 C C . SER B 1 16 ? -5.852 -8.805 -7.875 1 94.5 16 SER B C 1
ATOM 701 O O . SER B 1 16 ? -4.664 -8.602 -8.141 1 94.5 16 SER B O 1
ATOM 703 N N . VAL B 1 17 ? -6.777 -9.172 -8.75 1 93.56 17 VAL B N 1
ATOM 704 C CA . VAL B 1 17 ? -6.5 -9.227 -10.18 1 93.56 17 VAL B CA 1
ATOM 705 C C . VAL B 1 17 ? -7.52 -8.367 -10.938 1 93.56 17 VAL B C 1
ATOM 707 O O . VAL B 1 17 ? -8.727 -8.555 -10.781 1 93.56 17 VAL B O 1
ATOM 710 N N . SER B 1 18 ? -6.969 -7.418 -11.656 1 89.81 18 SER B N 1
ATOM 711 C CA . SER B 1 18 ? -7.855 -6.535 -12.406 1 89.81 18 SE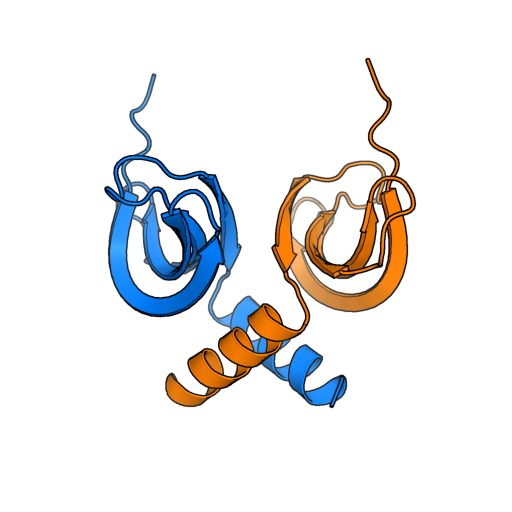R B CA 1
ATOM 712 C C . SER B 1 18 ? -8.344 -7.203 -13.688 1 89.81 18 SER B C 1
ATOM 714 O O . SER B 1 18 ? -7.762 -8.188 -14.148 1 89.81 18 SER B O 1
ATOM 716 N N . PRO B 1 19 ? -9.383 -6.629 -14.172 1 90.5 19 PRO B N 1
ATOM 717 C CA . PRO B 1 19 ? -9.898 -7.191 -15.422 1 90.5 19 PRO B CA 1
ATOM 718 C C . PRO B 1 19 ? -8.883 -7.125 -16.562 1 90.5 19 PRO B C 1
ATOM 720 O O . PRO B 1 19 ? -8.938 -7.938 -17.484 1 90.5 19 PRO B O 1
ATOM 723 N N . LYS B 1 20 ? -7.941 -6.211 -16.578 1 88.06 20 LYS B N 1
ATOM 724 C CA . LYS B 1 20 ? -6.926 -6.047 -17.609 1 88.06 20 LYS B CA 1
ATOM 725 C C . LYS B 1 20 ? -5.766 -7.012 -17.406 1 88.06 20 LYS B C 1
ATOM 727 O O . LYS B 1 20 ? -4.832 -7.051 -18.203 1 88.06 20 LYS B O 1
ATOM 732 N N . GLY B 1 21 ? -5.883 -7.781 -16.359 1 90.5 21 GLY B N 1
ATOM 733 C CA . GLY B 1 21 ? -4.859 -8.781 -16.094 1 90.5 21 GLY B CA 1
ATOM 734 C C . GLY B 1 21 ? -3.811 -8.312 -15.102 1 90.5 21 GLY B C 1
ATOM 735 O O . GLY B 1 21 ? -2.846 -9.031 -14.828 1 90.5 21 GLY B O 1
ATOM 736 N N . TRP B 1 22 ? -3.971 -7.145 -14.609 1 92.12 22 TRP B N 1
ATOM 737 C CA . TRP B 1 22 ? -3.027 -6.625 -13.625 1 92.12 22 TRP B CA 1
ATOM 738 C C . TRP B 1 22 ? -3.266 -7.258 -12.258 1 92.12 22 TRP B C 1
ATOM 740 O O . TRP B 1 22 ? -4.41 -7.43 -11.836 1 92.12 22 TRP B O 1
ATOM 750 N N . GLN B 1 23 ? -2.088 -7.598 -11.688 1 93.38 23 GLN B N 1
ATOM 751 C CA . GLN B 1 23 ? -2.182 -8.211 -10.367 1 93.38 23 GLN B CA 1
ATOM 752 C C . GLN B 1 23 ? -1.593 -7.297 -9.297 1 93.38 23 GLN B C 1
ATOM 754 O O . GLN B 1 23 ? -0.488 -6.773 -9.453 1 93.38 23 GLN B O 1
ATOM 759 N N . LYS B 1 24 ? -2.41 -7.016 -8.352 1 94.56 24 LYS B N 1
ATOM 760 C CA . LYS B 1 24 ? -1.874 -6.371 -7.156 1 94.56 24 LYS B CA 1
ATOM 761 C C . LYS B 1 24 ? -1.327 -7.406 -6.176 1 94.56 24 LYS B C 1
ATOM 763 O O . LYS B 1 24 ? -2.053 -8.297 -5.738 1 94.56 24 LYS B O 1
ATOM 768 N N . GLU B 1 25 ? -0.038 -7.203 -5.816 1 95.56 25 GLU B N 1
ATOM 769 C CA . GLU B 1 25 ? 0.604 -8.266 -5.043 1 95.56 25 GLU B CA 1
ATOM 770 C C . GLU B 1 25 ? 1.346 -7.695 -3.838 1 95.56 25 GLU B C 1
ATOM 772 O O . GLU B 1 25 ? 1.759 -6.535 -3.846 1 95.56 25 GLU B O 1
ATOM 777 N N . LEU B 1 26 ? 1.422 -8.453 -2.84 1 95.69 26 LEU B N 1
ATOM 778 C CA . LEU B 1 26 ? 2.328 -8.227 -1.721 1 95.69 26 LEU B CA 1
ATOM 779 C C . LEU B 1 26 ? 3.576 -9.094 -1.845 1 95.69 26 LEU B C 1
ATOM 781 O O . LEU B 1 26 ? 3.477 -10.32 -1.932 1 95.69 26 LEU B O 1
ATOM 785 N N . ASN B 1 27 ? 4.734 -8.438 -1.998 1 94.81 27 ASN B N 1
ATOM 786 C CA . ASN B 1 27 ? 5.992 -9.164 -2.141 1 94.81 27 ASN B CA 1
ATOM 787 C C . ASN B 1 27 ? 7.102 -8.523 -1.308 1 94.81 27 ASN B C 1
ATOM 789 O O . ASN B 1 27 ? 6.973 -7.387 -0.86 1 94.81 27 ASN B O 1
ATOM 793 N N . LEU B 1 28 ? 8.062 -9.359 -1.048 1 94.5 28 LEU B N 1
ATOM 794 C CA . LEU B 1 28 ? 9.32 -8.812 -0.548 1 94.5 28 LEU B CA 1
ATOM 795 C C . LEU B 1 28 ? 10.258 -8.469 -1.7 1 94.5 28 LEU B C 1
ATOM 797 O O . LEU B 1 28 ? 10.664 -9.352 -2.459 1 94.5 28 LEU B O 1
ATOM 801 N N . ILE B 1 29 ? 10.508 -7.199 -1.875 1 92.56 29 ILE B N 1
ATOM 802 C CA . ILE B 1 29 ? 11.266 -6.758 -3.037 1 92.56 29 ILE B CA 1
ATOM 803 C C . ILE B 1 29 ? 12.531 -6.027 -2.58 1 92.56 29 ILE B C 1
ATOM 805 O O . ILE B 1 29 ? 12.484 -5.223 -1.646 1 92.56 29 ILE B O 1
ATOM 809 N N . SER B 1 30 ? 13.617 -6.375 -3.195 1 93.5 30 SER B N 1
ATOM 810 C CA . SER B 1 30 ? 14.875 -5.66 -3.002 1 93.5 30 SER B CA 1
ATOM 811 C C . SER B 1 30 ? 15.109 -4.641 -4.113 1 93.5 30 SER B C 1
ATOM 813 O O . SER B 1 30 ? 15.164 -5.004 -5.293 1 93.5 30 SER B O 1
ATOM 815 N N . TRP B 1 31 ? 15.188 -3.363 -3.697 1 89 31 TRP B N 1
ATOM 816 C CA . TRP B 1 31 ? 15.406 -2.275 -4.645 1 89 31 TRP B CA 1
ATOM 817 C C . TRP B 1 31 ? 16.875 -1.87 -4.68 1 89 31 TRP B C 1
ATOM 819 O O . TRP B 1 31 ? 17.438 -1.445 -3.666 1 89 31 TRP B O 1
ATOM 829 N N . ASN B 1 32 ? 17.469 -1.985 -5.875 1 91 32 ASN B N 1
ATOM 830 C CA . ASN B 1 32 ? 18.859 -1.604 -6.07 1 91 32 ASN B CA 1
ATOM 831 C C . ASN B 1 32 ? 19.781 -2.381 -5.141 1 91 32 ASN B C 1
ATOM 833 O O . ASN B 1 32 ? 20.734 -1.818 -4.598 1 91 32 ASN B O 1
ATOM 837 N N . GLY B 1 33 ? 19.406 -3.609 -4.906 1 88.81 33 GLY B N 1
ATOM 838 C CA . GLY B 1 33 ? 20.25 -4.48 -4.109 1 88.81 33 GLY B CA 1
ATOM 839 C C . GLY B 1 33 ? 20.188 -4.168 -2.625 1 88.81 33 GLY B C 1
ATOM 840 O O . GLY B 1 33 ? 21.078 -4.578 -1.866 1 88.81 33 GLY B O 1
ATOM 841 N N . ARG B 1 34 ? 19.219 -3.381 -2.213 1 90.31 34 ARG B N 1
ATOM 842 C CA . ARG B 1 34 ? 19.062 -3.027 -0.806 1 90.31 34 ARG B CA 1
ATOM 843 C C . ARG B 1 34 ? 18.266 -4.09 -0.058 1 90.31 34 ARG B C 1
ATOM 845 O O . ARG B 1 34 ? 17.938 -5.141 -0.619 1 90.31 34 ARG B O 1
ATOM 852 N N . GLU B 1 35 ? 18.25 -3.92 1.187 1 92.69 35 GLU B N 1
ATOM 853 C CA . GLU B 1 35 ? 17.5 -4.863 2.012 1 92.69 35 GLU B CA 1
ATOM 854 C C . GLU B 1 35 ? 16.062 -5.004 1.527 1 92.69 35 GLU B C 1
ATOM 856 O O . GLU B 1 35 ? 15.391 -4 1.259 1 92.69 35 GLU B O 1
ATOM 861 N N . PRO B 1 36 ? 15.641 -6.258 1.35 1 94 36 PRO B N 1
ATOM 862 C CA . PRO B 1 36 ? 14.258 -6.469 0.896 1 94 36 PRO B CA 1
ATOM 863 C C . PRO B 1 36 ? 13.227 -5.863 1.843 1 94 36 PRO B C 1
ATOM 865 O O . PRO B 1 36 ? 13.414 -5.891 3.062 1 94 36 PRO B O 1
ATOM 868 N N . LYS B 1 37 ? 12.234 -5.238 1.272 1 94.12 37 LYS B N 1
ATOM 869 C CA . LYS B 1 37 ? 11.117 -4.668 2.018 1 94.12 37 LYS B CA 1
ATOM 870 C C . LYS B 1 37 ? 9.781 -5.184 1.49 1 94.12 37 LYS B C 1
ATOM 872 O O . LYS B 1 37 ? 9.719 -5.75 0.397 1 94.12 37 LYS B O 1
ATOM 877 N N . TYR B 1 38 ? 8.867 -5.012 2.324 1 95.5 38 TYR B N 1
ATOM 878 C CA . TYR B 1 38 ? 7.523 -5.352 1.859 1 95.5 38 TYR B CA 1
ATOM 879 C C . TYR B 1 38 ? 7.047 -4.359 0.804 1 95.5 38 TYR B C 1
ATOM 881 O O . TYR B 1 38 ? 7.281 -3.156 0.922 1 95.5 38 TYR B O 1
ATOM 889 N N . ASP B 1 39 ? 6.484 -4.918 -0.22 1 95.06 39 ASP B N 1
ATOM 890 C CA . ASP B 1 39 ? 6.031 -4.074 -1.323 1 95.06 39 ASP B CA 1
ATOM 891 C C . ASP B 1 39 ? 4.637 -4.484 -1.791 1 95.06 39 ASP B C 1
ATOM 893 O O . ASP B 1 39 ? 4.348 -5.676 -1.939 1 95.06 39 ASP B O 1
ATOM 897 N N . ILE B 1 40 ? 3.791 -3.545 -1.772 1 95.31 40 ILE B N 1
ATOM 898 C CA . ILE B 1 40 ? 2.479 -3.744 -2.377 1 95.31 40 ILE B CA 1
ATOM 899 C C . ILE B 1 40 ? 2.398 -2.986 -3.699 1 95.31 40 ILE B C 1
ATOM 901 O O . ILE B 1 40 ? 2.561 -1.764 -3.732 1 95.31 40 ILE B O 1
ATOM 905 N N . ARG B 1 41 ? 2.137 -3.75 -4.84 1 94.25 41 ARG B N 1
ATOM 906 C CA . ARG B 1 41 ? 2.242 -3.086 -6.133 1 94.25 41 ARG B CA 1
ATOM 907 C C . ARG B 1 41 ? 1.426 -3.818 -7.191 1 94.25 41 ARG B C 1
ATOM 909 O O . ARG B 1 41 ? 1.219 -5.031 -7.094 1 94.25 41 ARG B O 1
ATOM 916 N N . ASP B 1 42 ? 0.979 -3.018 -8.156 1 93.31 42 ASP B N 1
ATOM 917 C CA . ASP B 1 42 ? 0.303 -3.594 -9.32 1 93.31 42 ASP B CA 1
ATOM 918 C C . ASP B 1 42 ? 1.312 -4.09 -10.352 1 93.31 42 ASP B C 1
ATOM 920 O O . ASP B 1 42 ? 2.225 -3.355 -10.734 1 93.31 42 ASP B O 1
ATOM 924 N N . TRP B 1 43 ? 1.095 -5.25 -10.703 1 91.94 43 TRP B N 1
ATOM 925 C CA . TRP B 1 43 ? 1.966 -5.859 -11.703 1 91.94 43 TRP B CA 1
ATOM 926 C C . TRP B 1 43 ? 1.184 -6.215 -12.961 1 91.94 43 TRP B C 1
ATOM 928 O O . TRP B 1 43 ? 0.057 -6.711 -12.883 1 91.94 43 TRP B O 1
ATOM 938 N N . ALA B 1 44 ? 1.835 -5.957 -14.031 1 90.19 44 ALA B N 1
ATOM 939 C CA . ALA B 1 44 ? 1.227 -6.348 -15.297 1 90.19 44 ALA B CA 1
ATOM 940 C C . ALA B 1 44 ? 1.239 -7.863 -15.469 1 90.19 44 ALA B C 1
ATOM 942 O O . ALA B 1 44 ? 2.021 -8.562 -14.812 1 90.19 44 ALA B O 1
ATOM 943 N N . PRO B 1 45 ? 0.221 -8.414 -16.219 1 84.62 4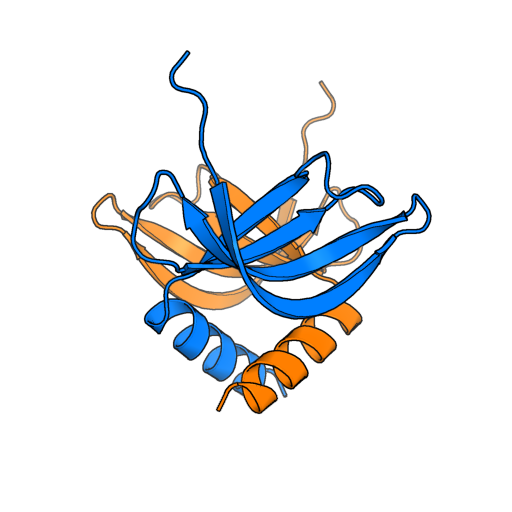5 PRO B N 1
ATOM 944 C CA . PRO B 1 45 ? 0.111 -9.859 -16.406 1 84.62 45 PRO B CA 1
ATOM 945 C C . PRO B 1 45 ? 1.439 -10.516 -16.781 1 84.62 45 PRO B C 1
ATOM 947 O O . PRO B 1 45 ? 1.696 -11.664 -16.406 1 84.62 45 PRO B O 1
ATOM 950 N N . ASP B 1 46 ? 2.348 -9.875 -17.422 1 79.25 46 ASP B N 1
ATOM 951 C CA . ASP B 1 46 ? 3.631 -10.469 -17.781 1 79.25 46 ASP B CA 1
ATOM 952 C C . ASP B 1 46 ? 4.746 -9.977 -16.859 1 79.25 46 ASP B C 1
ATOM 954 O O . ASP B 1 46 ? 5.922 -10.266 -17.094 1 79.25 46 ASP B O 1
ATOM 958 N N . HIS B 1 47 ? 4.352 -9.516 -15.695 1 73.69 47 HIS B N 1
ATOM 959 C CA . HIS B 1 47 ? 5.27 -8.953 -14.711 1 73.69 47 HIS B CA 1
ATOM 960 C C . HIS B 1 47 ? 6.336 -8.094 -15.383 1 73.69 47 HIS B C 1
ATOM 962 O O . HIS B 1 47 ? 7.438 -7.941 -14.852 1 73.69 47 HIS B O 1
ATOM 968 N N . GLU B 1 48 ? 5.953 -7.652 -16.531 1 75.5 48 GLU B N 1
ATOM 969 C CA . GLU B 1 48 ? 6.926 -6.852 -17.266 1 75.5 48 GLU B CA 1
ATOM 970 C C . GLU B 1 48 ? 6.914 -5.398 -16.797 1 75.5 48 GLU B C 1
ATOM 972 O O . GLU B 1 48 ? 7.922 -4.699 -16.906 1 75.5 48 GLU B O 1
ATOM 977 N N . LYS B 1 49 ? 5.754 -5.078 -16.297 1 82.12 49 LYS B N 1
ATOM 978 C CA . LYS B 1 49 ? 5.621 -3.684 -15.883 1 82.12 49 LYS B CA 1
ATOM 979 C C . LYS B 1 49 ? 5.109 -3.572 -14.453 1 82.12 49 LYS B C 1
ATOM 981 O O . LYS B 1 49 ? 4.387 -4.449 -13.977 1 82.12 49 LYS B O 1
ATOM 986 N N . MET B 1 50 ? 5.699 -2.594 -13.82 1 85.5 50 MET B N 1
ATOM 987 C CA . MET B 1 50 ? 5.223 -2.312 -12.477 1 85.5 50 MET B CA 1
ATOM 988 C C . MET B 1 50 ? 4.422 -1.015 -12.438 1 85.5 50 MET B C 1
ATOM 990 O O . MET B 1 50 ? 4.805 -0.029 -13.07 1 85.5 50 MET B O 1
ATOM 994 N N . GLY B 1 51 ? 3.305 -1.237 -11.883 1 87 51 GLY B N 1
ATOM 995 C CA . GLY B 1 51 ? 2.49 -0.044 -11.703 1 87 51 GLY B CA 1
ATOM 996 C C . GLY B 1 51 ? 2.764 0.675 -10.398 1 87 51 GLY B C 1
ATOM 997 O O . GLY B 1 51 ? 3.889 0.657 -9.898 1 87 51 GLY B O 1
ATOM 998 N N . LYS B 1 52 ? 1.768 1.417 -9.969 1 84.25 52 LYS B N 1
ATOM 999 C CA . LYS B 1 52 ? 1.905 2.154 -8.719 1 84.25 52 LYS B CA 1
ATOM 1000 C C . LYS B 1 52 ? 1.932 1.205 -7.52 1 84.25 52 LYS B C 1
ATOM 1002 O O . LYS B 1 52 ? 1.263 0.17 -7.527 1 84.25 52 LYS B O 1
ATOM 1007 N N . GLY B 1 53 ? 2.768 1.544 -6.578 1 92.38 53 GLY B N 1
ATOM 1008 C CA . GLY B 1 53 ? 2.863 0.731 -5.375 1 92.38 53 GLY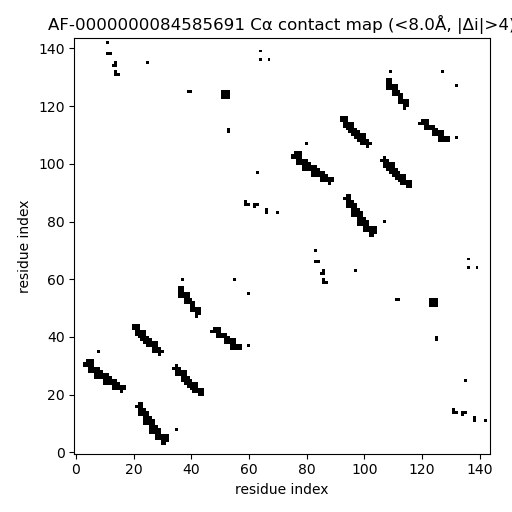 B CA 1
ATOM 1009 C C . GLY B 1 53 ? 3.531 1.452 -4.219 1 92.38 53 GLY B C 1
ATOM 1010 O O . GLY B 1 53 ? 3.818 2.646 -4.309 1 92.38 53 GLY B O 1
ATOM 1011 N N . ILE B 1 54 ? 3.625 0.7 -3.18 1 93 54 ILE B N 1
ATOM 1012 C CA . ILE B 1 54 ? 4.25 1.273 -1.992 1 93 54 ILE B CA 1
ATOM 1013 C C . ILE B 1 54 ? 5.148 0.231 -1.327 1 93 54 ILE B C 1
ATOM 1015 O O . ILE B 1 54 ? 4.863 -0.968 -1.384 1 93 54 ILE B O 1
ATOM 1019 N N . THR B 1 55 ? 6.219 0.704 -0.859 1 93.75 55 THR B N 1
ATOM 1020 C CA . THR B 1 55 ? 7.129 -0.136 -0.09 1 93.75 55 THR B CA 1
ATOM 1021 C C . THR B 1 55 ? 6.941 0.093 1.407 1 93.75 55 THR B C 1
ATOM 1023 O O . THR B 1 55 ? 6.77 1.23 1.85 1 93.75 55 THR B O 1
ATOM 1026 N N . LEU B 1 56 ? 6.898 -0.946 2.129 1 94.38 56 LEU B N 1
ATOM 1027 C CA . LEU B 1 56 ? 6.703 -0.873 3.572 1 94.38 56 LEU B CA 1
ATOM 1028 C C . LEU B 1 56 ? 7.812 -1.611 4.312 1 94.38 56 LEU B C 1
ATOM 1030 O O . LEU B 1 56 ? 8.234 -2.688 3.887 1 94.38 56 LE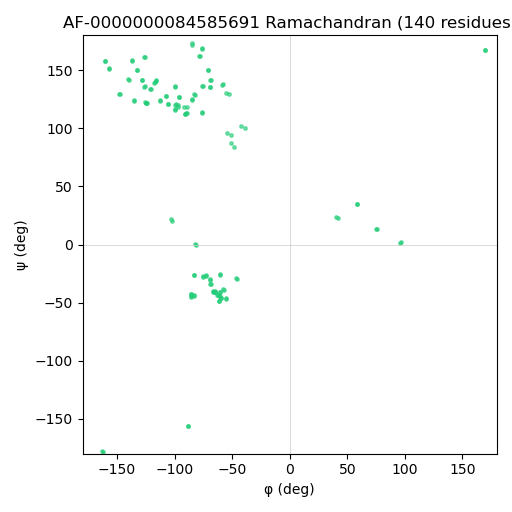U B O 1
ATOM 1034 N N . SER B 1 57 ? 8.281 -0.959 5.352 1 93 57 SER B N 1
ATOM 1035 C CA . SER B 1 57 ? 9.227 -1.641 6.234 1 93 57 SER B CA 1
ATOM 1036 C C . SER B 1 57 ? 8.508 -2.637 7.141 1 93 57 SER B C 1
ATOM 1038 O O . SER B 1 57 ? 7.277 -2.652 7.207 1 93 57 SER B O 1
ATOM 1040 N N . ALA B 1 58 ? 9.305 -3.492 7.836 1 91.56 58 ALA B N 1
ATOM 1041 C CA . ALA B 1 58 ? 8.727 -4.445 8.781 1 91.56 58 ALA B CA 1
ATOM 1042 C C . ALA B 1 58 ? 7.922 -3.732 9.859 1 91.56 58 ALA B C 1
ATOM 1044 O O . ALA B 1 58 ? 6.867 -4.219 10.281 1 91.56 58 ALA B O 1
ATOM 1045 N N . GLU B 1 59 ? 8.43 -2.611 10.289 1 93.06 59 GLU B N 1
ATOM 1046 C CA . GLU B 1 59 ? 7.734 -1.822 11.297 1 93.06 59 GLU B CA 1
ATOM 1047 C C . GLU B 1 59 ? 6.406 -1.287 10.766 1 93.06 59 GLU B C 1
ATOM 1049 O O . GLU B 1 59 ? 5.395 -1.311 11.477 1 93.06 59 GLU B O 1
ATOM 1054 N N . GLU B 1 60 ? 6.418 -0.873 9.602 1 94.88 60 GLU B N 1
ATOM 1055 C CA . GLU B 1 60 ? 5.215 -0.331 8.977 1 94.88 60 GLU B CA 1
ATOM 1056 C C . GLU B 1 60 ? 4.16 -1.417 8.781 1 94.88 60 GLU B C 1
ATOM 1058 O O . GLU B 1 60 ? 2.967 -1.171 8.961 1 94.88 60 GLU B O 1
ATOM 1063 N N . VAL B 1 61 ? 4.613 -2.566 8.383 1 93.31 61 VAL B N 1
ATOM 1064 C CA . VAL B 1 61 ? 3.705 -3.691 8.195 1 93.31 61 VAL B CA 1
ATOM 1065 C C . VAL B 1 61 ? 3.055 -4.062 9.523 1 93.31 61 VAL B C 1
ATOM 1067 O O . VAL B 1 61 ? 1.856 -4.352 9.578 1 93.31 61 VAL B O 1
ATOM 1070 N N . SER B 1 62 ? 3.896 -4.062 10.5 1 92.56 62 SER B N 1
ATOM 1071 C CA . SER B 1 62 ? 3.365 -4.352 11.82 1 92.56 62 SER B CA 1
ATOM 1072 C C . SER B 1 62 ? 2.301 -3.336 12.227 1 92.56 62 SER B C 1
ATOM 1074 O O . SER B 1 62 ? 1.245 -3.707 12.742 1 92.56 62 SER B O 1
ATOM 1076 N N . ALA B 1 63 ? 2.607 -2.09 12.008 1 93.69 63 ALA B N 1
ATOM 1077 C CA . ALA B 1 63 ? 1.649 -1.029 12.312 1 93.69 63 ALA B CA 1
ATOM 1078 C C . ALA B 1 63 ? 0.373 -1.196 11.492 1 93.69 63 ALA B C 1
ATOM 1080 O O . ALA B 1 63 ? -0.731 -0.994 12 1 93.69 63 ALA B O 1
ATOM 1081 N N . LEU B 1 64 ? 0.584 -1.556 10.273 1 93.62 64 LEU B N 1
ATOM 1082 C CA . LEU B 1 64 ? -0.547 -1.782 9.383 1 93.62 64 LEU B CA 1
ATOM 1083 C C . LEU B 1 64 ? -1.434 -2.908 9.906 1 93.62 64 LEU B C 1
ATOM 1085 O O . LEU B 1 64 ? -2.658 -2.77 9.953 1 93.62 64 LEU B O 1
ATOM 1089 N N . ARG B 1 65 ? -0.849 -3.943 10.242 1 90.56 65 ARG B N 1
ATOM 1090 C CA . ARG B 1 65 ? -1.579 -5.078 10.797 1 90.56 65 ARG B CA 1
ATOM 1091 C C . ARG B 1 65 ? -2.398 -4.664 12.008 1 90.56 65 ARG B C 1
ATOM 1093 O O . ARG B 1 65 ? -3.57 -5.027 12.133 1 90.56 65 ARG B O 1
ATOM 1100 N N . ASN B 1 66 ? -1.767 -3.938 12.883 1 91.75 66 ASN B N 1
ATOM 1101 C CA . ASN B 1 66 ? -2.436 -3.477 14.094 1 91.75 66 ASN B CA 1
ATOM 1102 C C . ASN B 1 66 ? -3.637 -2.594 13.766 1 91.75 66 ASN B C 1
ATOM 1104 O O . ASN B 1 66 ? -4.699 -2.734 14.383 1 91.75 66 ASN B O 1
ATOM 1108 N N . LEU B 1 67 ? -3.383 -1.715 12.828 1 91.94 67 LEU B N 1
ATOM 1109 C CA . LEU B 1 67 ? -4.449 -0.796 12.453 1 91.94 67 LEU B CA 1
ATOM 1110 C C . LEU B 1 67 ? -5.617 -1.549 11.82 1 91.94 67 LEU B C 1
ATOM 1112 O O . LEU B 1 67 ? -6.777 -1.214 12.055 1 91.94 67 LEU B O 1
ATOM 1116 N N . LEU B 1 68 ? -5.281 -2.525 10.992 1 88.69 68 LEU B N 1
ATOM 1117 C CA . LEU B 1 68 ? -6.312 -3.301 10.312 1 88.69 68 LEU B CA 1
ATOM 1118 C C . LEU B 1 68 ? -7.086 -4.164 11.305 1 88.69 68 LEU B C 1
ATOM 1120 O O . LEU B 1 68 ? -8.273 -4.434 11.102 1 88.69 68 LEU B O 1
ATOM 1124 N N . GLN B 1 69 ? -6.41 -4.617 12.281 1 85.81 69 GLN B N 1
ATOM 1125 C CA . GLN B 1 69 ? -7.055 -5.422 13.312 1 85.81 69 GLN B CA 1
ATOM 1126 C C . GLN B 1 69 ? -8.008 -4.578 14.148 1 85.81 69 GLN B C 1
ATOM 1128 O O . GLN B 1 69 ? -9 -5.09 14.672 1 85.81 69 GLN B O 1
ATOM 1133 N N . GLU B 1 70 ? -7.559 -3.301 14.219 1 81.94 70 GLU B N 1
ATOM 1134 C CA . GLU B 1 70 ? -8.383 -2.4 15.023 1 81.94 70 GLU B CA 1
ATOM 1135 C C . GLU B 1 70 ? -9.656 -2.01 14.281 1 81.94 70 GLU B C 1
ATOM 1137 O O . GLU B 1 70 ? -10.625 -1.552 14.891 1 81.94 70 GLU B O 1
ATOM 1142 N N . GLN B 1 71 ? -9.57 -2.033 12.938 1 71.06 71 GLN B N 1
ATOM 1143 C CA . GLN B 1 71 ? -10.758 -1.692 12.172 1 71.06 71 GLN B CA 1
ATOM 1144 C C . GLN B 1 71 ? -11.797 -2.809 12.242 1 71.06 71 GLN B C 1
ATOM 1146 O O . GLN B 1 71 ? -12.984 -2.582 11.969 1 71.06 71 GLN B O 1
ATOM 1151 N N . ASP B 1 72 ? -11.406 -4.094 12.461 1 57.28 72 ASP B N 1
ATOM 1152 C CA . ASP B 1 72 ? -12.375 -5.156 12.711 1 57.28 72 ASP B CA 1
ATOM 1153 C C . ASP B 1 72 ? -12.992 -5.023 14.102 1 57.28 72 ASP B C 1
ATOM 1155 O O . ASP B 1 72 ? -12.32 -4.605 15.047 1 57.28 72 ASP B O 1
#

Secondary structure (DSSP, 8-state):
-----EEEEEEEEEEEE-TTS-EEEEEEEEETTPPPEEEEEEE-TTS--EEEEEEE-HHHHHHHHHHHHHH-/-----EEEEEEEEEEEE-TTS-EEEEEEEEETTPPPEEEEEEE-TTS--EEEEEEE-HHHHHHHHHHHHHH-

Foldseek 3Di:
DPPFDKDFPFWPFWDDADPQGKTWGWTFMDTPNHGTFTKTWIAHNVSPDTDDIDTDHPVRVVVVVVVVVVVD/DPPWDKDFPFWPFWDDADPQGKTWGWTFMDTPNHGTFTKTWIAHNVSPDTDDIDTDHPVRVVVVVVVVVVVD